Protein AF-A0A2W6U9S9-F1 (afdb_monomer_lite)

Radius of gyration: 12.82 Å; chains: 1; bounding box: 31×27×29 Å

Sequence (66 aa):
MDTLQKEKNITLIKDVLRNYLLEKGFRNTPERYTILEEIYNMDHHFNVDDLYLLMLQKKYHVSKAT

Structure (mmCIF, N/CA/C/O backbone):
data_AF-A0A2W6U9S9-F1
#
_entry.id   AF-A0A2W6U9S9-F1
#
loop_
_atom_site.group_PDB
_atom_site.id
_atom_site.type_symbol
_atom_site.label_atom_id
_atom_site.label_alt_id
_atom_site.label_comp_id
_atom_site.label_asym_id
_atom_site.label_entity_id
_atom_site.label_seq_id
_atom_site.pdbx_PDB_ins_code
_atom_site.Cartn_x
_atom_site.Cartn_y
_atom_site.Cartn_z
_atom_site.occupancy
_atom_site.B_iso_or_equiv
_atom_site.auth_seq_id
_atom_site.auth_comp_id
_atom_site.auth_asym_id
_atom_site.auth_atom_id
_atom_site.pdbx_PDB_model_num
ATOM 1 N N . MET A 1 1 ? -3.145 9.269 -19.268 1.00 57.19 1 MET A N 1
ATOM 2 C CA . MET A 1 1 ? -4.210 9.549 -18.282 1.00 57.19 1 MET A CA 1
ATOM 3 C C . MET A 1 1 ? -3.859 10.851 -17.587 1.00 57.19 1 MET A C 1
ATOM 5 O O . MET A 1 1 ? -2.679 11.072 -17.359 1.00 57.19 1 MET A O 1
ATOM 9 N N . ASP A 1 2 ? -4.838 11.709 -17.311 1.00 80.94 2 ASP A N 1
ATOM 10 C CA . ASP A 1 2 ? -4.626 12.959 -16.570 1.00 80.94 2 ASP A CA 1
ATOM 11 C C . ASP A 1 2 ? -4.141 12.644 -15.139 1.00 80.94 2 ASP A C 1
ATOM 13 O O . ASP A 1 2 ? -4.757 11.826 -14.447 1.00 80.94 2 ASP A O 1
ATOM 17 N N . THR A 1 3 ? -3.027 13.241 -14.706 1.00 80.62 3 THR A N 1
ATOM 18 C CA . THR A 1 3 ? -2.402 13.006 -13.390 1.00 80.62 3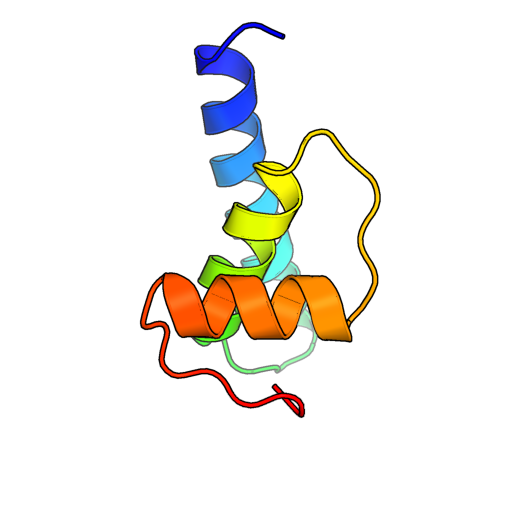 THR A CA 1
ATOM 19 C C . THR A 1 3 ? -3.395 13.241 -12.252 1.00 80.62 3 THR A C 1
ATOM 21 O O . THR A 1 3 ? -3.467 12.448 -11.313 1.00 80.62 3 THR A O 1
ATOM 24 N N . LEU A 1 4 ? -4.258 14.251 -12.398 1.00 84.38 4 LEU A N 1
ATOM 25 C CA . LEU A 1 4 ? -5.293 14.588 -11.419 1.00 84.38 4 LEU A CA 1
ATOM 26 C C . LEU A 1 4 ? -6.334 13.475 -11.257 1.00 84.38 4 LEU A C 1
ATOM 28 O O . LEU A 1 4 ? -6.874 13.262 -10.171 1.00 84.38 4 LEU A O 1
ATOM 32 N N . GLN A 1 5 ? -6.636 12.747 -12.334 1.00 88.38 5 GLN A N 1
ATOM 33 C CA . GLN A 1 5 ? -7.567 11.624 -12.273 1.00 88.38 5 GLN A CA 1
ATOM 34 C C . GLN A 1 5 ? -6.934 10.420 -11.565 1.00 88.38 5 GLN A C 1
ATOM 36 O O . GLN A 1 5 ? -7.617 9.722 -10.815 1.00 88.38 5 GLN A O 1
ATOM 41 N N . LYS A 1 6 ? -5.630 10.190 -11.768 1.00 87.56 6 LYS A N 1
ATOM 42 C CA . LYS A 1 6 ? -4.885 9.099 -11.123 1.00 87.56 6 LYS A CA 1
ATOM 43 C C . LYS A 1 6 ? -4.833 9.297 -9.605 1.00 87.56 6 LYS A C 1
ATOM 45 O O . LYS A 1 6 ? -5.172 8.377 -8.866 1.00 87.56 6 LYS A O 1
ATOM 50 N N . GLU A 1 7 ? -4.545 10.510 -9.141 1.00 90.31 7 GLU A N 1
ATOM 51 C CA . GLU A 1 7 ? -4.536 10.862 -7.711 1.00 90.31 7 GLU A CA 1
ATOM 52 C C . GLU A 1 7 ? -5.909 10.679 -7.040 1.00 90.31 7 GLU A C 1
ATOM 54 O O . GLU A 1 7 ? -6.015 10.107 -5.949 1.00 90.31 7 GLU A O 1
ATOM 59 N N . LYS A 1 8 ? -6.989 11.099 -7.716 1.00 93.12 8 LYS A N 1
ATOM 60 C CA . LYS A 1 8 ? -8.365 10.869 -7.243 1.00 93.12 8 LYS A CA 1
ATOM 61 C C . LYS A 1 8 ? -8.679 9.380 -7.119 1.00 93.12 8 LYS A C 1
ATOM 63 O O . LYS A 1 8 ? -9.241 8.957 -6.111 1.00 93.12 8 LYS A O 1
ATOM 68 N N . ASN A 1 9 ? -8.289 8.585 -8.115 1.00 93.12 9 ASN A N 1
ATOM 69 C CA . ASN A 1 9 ? -8.498 7.140 -8.099 1.00 93.12 9 ASN A CA 1
ATOM 70 C C . ASN A 1 9 ? -7.710 6.467 -6.965 1.00 93.12 9 ASN A C 1
ATOM 72 O O . ASN A 1 9 ? -8.262 5.601 -6.291 1.00 93.12 9 ASN A O 1
ATOM 76 N N . ILE A 1 10 ? -6.463 6.890 -6.718 1.00 94.25 10 ILE A N 1
ATOM 77 C CA . ILE A 1 10 ? -5.635 6.386 -5.609 1.00 94.25 10 ILE A CA 1
ATOM 78 C C . ILE A 1 10 ? -6.300 6.681 -4.260 1.00 94.25 10 ILE A C 1
ATOM 80 O O . ILE A 1 10 ? -6.363 5.812 -3.392 1.00 94.25 10 ILE A O 1
ATOM 84 N N . THR A 1 11 ? -6.841 7.887 -4.086 1.00 95.62 11 THR A N 1
ATOM 85 C CA . THR A 1 11 ? -7.560 8.255 -2.857 1.00 95.62 11 THR A CA 1
ATOM 86 C C . THR A 1 11 ? -8.802 7.384 -2.669 1.00 95.62 11 THR A C 1
ATOM 88 O O . THR A 1 11 ? -8.979 6.775 -1.615 1.00 95.62 11 THR A O 1
ATOM 91 N N . LEU A 1 12 ? -9.613 7.242 -3.722 1.00 96.50 12 LEU A N 1
ATOM 92 C CA . LEU A 1 12 ? -10.822 6.424 -3.695 1.00 96.50 12 LEU A CA 1
ATOM 93 C C . LEU A 1 12 ? -10.519 4.959 -3.352 1.00 96.50 12 LEU A C 1
ATOM 95 O O . LEU A 1 12 ? -11.192 4.370 -2.509 1.00 96.50 12 LEU A O 1
ATOM 99 N N . ILE A 1 13 ? -9.505 4.356 -3.979 1.00 95.88 13 ILE A N 1
ATOM 100 C CA . ILE A 1 13 ? -9.193 2.943 -3.737 1.00 95.88 13 ILE A CA 1
ATOM 101 C C . ILE A 1 13 ? -8.614 2.710 -2.336 1.00 95.88 13 ILE A C 1
ATOM 103 O O . ILE A 1 13 ? -8.882 1.666 -1.741 1.00 95.88 13 ILE A O 1
ATOM 107 N N . LYS A 1 14 ? -7.876 3.677 -1.771 1.00 96.69 14 LYS A N 1
ATOM 108 C CA . LYS A 1 14 ? -7.417 3.614 -0.374 1.00 96.69 14 LYS A CA 1
ATOM 109 C C . LYS A 1 14 ? -8.609 3.555 0.588 1.00 96.69 14 LYS A C 1
ATOM 111 O O . LYS A 1 14 ? -8.599 2.725 1.497 1.00 96.69 14 LYS A O 1
ATOM 116 N N . ASP A 1 15 ? -9.654 4.349 0.354 1.00 97.38 15 ASP A N 1
ATOM 117 C CA . ASP A 1 15 ? -10.882 4.314 1.161 1.00 97.38 15 ASP A CA 1
ATOM 118 C C . ASP A 1 15 ? -11.658 3.002 0.992 1.00 97.38 15 ASP A C 1
ATOM 120 O O . ASP A 1 15 ? -12.116 2.414 1.975 1.00 97.38 15 ASP A O 1
ATOM 124 N N . VAL A 1 16 ? -11.751 2.488 -0.239 1.00 97.56 16 VAL A N 1
ATOM 125 C CA . VAL A 1 16 ? -12.365 1.178 -0.514 1.00 97.56 16 VAL A CA 1
ATOM 126 C C . VAL A 1 16 ? -11.619 0.061 0.218 1.00 97.56 16 VAL A C 1
ATOM 128 O O . VAL A 1 16 ? -12.253 -0.757 0.888 1.00 97.56 16 VAL A O 1
ATOM 131 N N . LEU A 1 17 ? -10.281 0.038 0.150 1.00 97.81 17 LEU A N 1
ATOM 132 C CA . LEU A 1 17 ? -9.472 -0.947 0.867 1.00 97.81 17 LEU A CA 1
ATOM 133 C C . LEU A 1 17 ? -9.674 -0.819 2.379 1.00 97.81 17 LEU A C 1
ATOM 135 O O . LEU A 1 17 ? -9.877 -1.827 3.051 1.00 97.81 17 LEU A O 1
ATOM 139 N N . ARG A 1 18 ? -9.656 0.403 2.919 1.00 97.88 18 ARG A N 1
ATOM 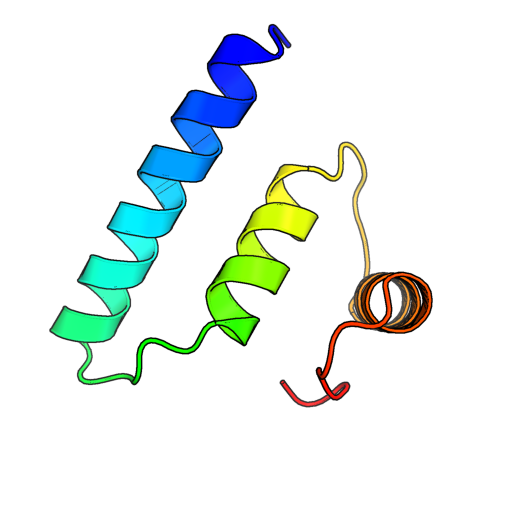140 C CA . ARG A 1 18 ? -9.869 0.653 4.347 1.00 97.88 18 ARG A CA 1
ATOM 141 C C . ARG A 1 18 ? -11.194 0.067 4.828 1.00 97.88 18 ARG A C 1
ATOM 143 O O . ARG A 1 18 ? -11.209 -0.650 5.829 1.00 97.88 18 ARG A O 1
ATOM 150 N N . ASN A 1 19 ? -12.284 0.348 4.117 1.00 98.19 19 ASN A N 1
ATOM 151 C CA . ASN A 1 19 ? -13.613 -0.153 4.469 1.00 98.19 19 ASN A CA 1
ATOM 152 C C . ASN A 1 19 ? -13.673 -1.678 4.368 1.00 98.19 19 ASN A C 1
ATOM 154 O O . ASN A 1 19 ? -14.112 -2.329 5.311 1.00 98.19 19 ASN A O 1
ATOM 158 N N . TYR A 1 20 ? -13.124 -2.254 3.296 1.00 98.31 20 TYR A N 1
ATOM 159 C CA . TYR A 1 20 ? -13.040 -3.705 3.137 1.00 98.31 20 TYR A CA 1
ATOM 160 C C . TYR A 1 20 ? -12.294 -4.378 4.300 1.00 98.31 20 TYR A C 1
ATOM 162 O O . TYR A 1 20 ? -12.753 -5.381 4.845 1.00 98.31 20 TYR A O 1
ATOM 170 N N . LEU A 1 21 ? -11.148 -3.831 4.717 1.00 98.06 21 LEU A N 1
ATOM 171 C CA . LEU A 1 21 ? -10.382 -4.382 5.835 1.00 98.06 21 LEU A CA 1
ATOM 172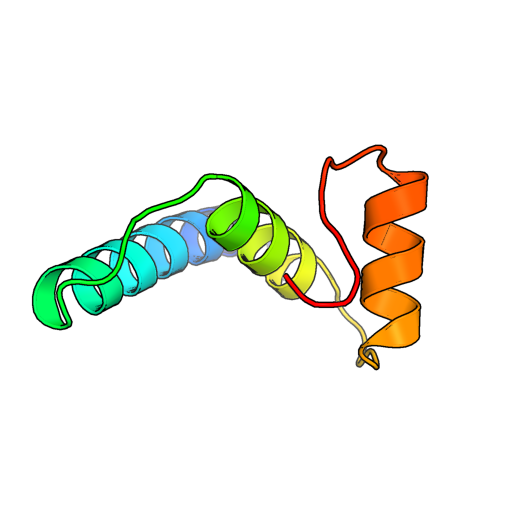 C C . LEU A 1 21 ? -11.152 -4.273 7.153 1.00 98.06 21 LEU A C 1
ATOM 174 O O . LEU A 1 21 ? -11.170 -5.241 7.911 1.00 98.06 21 LEU A O 1
ATOM 178 N N . LEU A 1 22 ? -11.819 -3.143 7.401 1.00 97.50 22 LEU A N 1
ATOM 179 C CA . LEU A 1 22 ? -12.655 -2.947 8.588 1.00 97.50 22 LEU A CA 1
ATOM 180 C C . LEU A 1 22 ? -13.816 -3.945 8.640 1.00 97.50 22 LEU A C 1
ATOM 182 O O . LEU A 1 22 ? -13.994 -4.609 9.659 1.00 97.50 22 LEU A O 1
ATOM 186 N N . GLU A 1 23 ? -14.556 -4.103 7.543 1.00 98.38 23 GLU A N 1
ATOM 187 C CA . GLU A 1 23 ? -15.676 -5.049 7.436 1.00 98.38 23 GLU A CA 1
ATOM 188 C C . GLU A 1 23 ? -15.241 -6.500 7.669 1.00 98.38 23 GLU A C 1
ATOM 190 O O . GLU A 1 23 ? -15.995 -7.305 8.214 1.00 98.38 23 GLU A O 1
ATOM 195 N N . LYS A 1 24 ? -14.011 -6.845 7.274 1.00 97.94 24 LYS A N 1
ATOM 196 C CA . LYS A 1 24 ? -13.430 -8.178 7.478 1.00 97.94 24 LYS A CA 1
ATOM 197 C C . LYS A 1 24 ? -12.711 -8.347 8.821 1.00 97.94 24 LYS A C 1
ATOM 199 O O . LYS A 1 24 ? -12.224 -9.440 9.098 1.00 97.94 24 LYS A O 1
ATOM 204 N N . GLY A 1 25 ? -12.621 -7.302 9.647 1.00 97.50 25 GLY A N 1
ATOM 205 C CA . GLY A 1 25 ? -11.883 -7.335 10.914 1.00 97.50 25 GLY A CA 1
ATOM 206 C C . GLY A 1 25 ? -10.360 -7.433 10.747 1.00 97.50 25 GLY A C 1
ATOM 207 O O . GLY A 1 25 ? -9.656 -7.862 11.661 1.00 97.50 25 GLY A O 1
ATOM 208 N N . PHE A 1 26 ? -9.828 -7.055 9.584 1.00 97.69 26 PHE A N 1
ATOM 209 C CA . PHE A 1 26 ? -8.394 -7.011 9.321 1.00 97.69 26 PHE A CA 1
ATOM 210 C C . PHE A 1 26 ? -7.780 -5.676 9.751 1.00 97.69 26 PHE A C 1
ATOM 212 O O . PHE A 1 26 ? -8.414 -4.621 9.735 1.00 97.69 26 PHE A O 1
ATOM 219 N N . ARG A 1 27 ? -6.493 -5.712 10.111 1.00 97.00 27 ARG A N 1
ATOM 220 C CA . ARG A 1 27 ? -5.752 -4.504 10.487 1.00 97.00 27 ARG A CA 1
ATOM 221 C C . ARG A 1 27 ? -5.499 -3.617 9.271 1.00 97.00 27 ARG A C 1
ATOM 223 O O . ARG A 1 27 ? -5.053 -4.086 8.225 1.00 97.00 27 ARG A O 1
ATOM 230 N N . ASN A 1 28 ? -5.696 -2.320 9.468 1.00 95.94 28 ASN A N 1
ATOM 231 C CA . ASN A 1 28 ? -5.256 -1.278 8.552 1.00 95.94 28 ASN A CA 1
ATOM 232 C C . ASN A 1 28 ? -3.799 -0.943 8.866 1.00 95.94 28 ASN A C 1
ATOM 234 O O . ASN A 1 28 ? -3.527 -0.346 9.905 1.00 95.94 28 ASN A O 1
ATOM 238 N N . THR A 1 29 ? -2.871 -1.357 8.004 1.00 95.94 29 THR A N 1
ATOM 239 C CA . THR A 1 29 ? -1.437 -1.108 8.204 1.00 95.94 29 THR A CA 1
ATOM 240 C C . THR A 1 29 ? -0.884 -0.236 7.074 1.00 95.94 29 THR A C 1
ATOM 242 O O . THR A 1 29 ? -1.348 -0.379 5.938 1.00 95.94 29 THR A O 1
ATOM 245 N N . PRO A 1 30 ? 0.073 0.673 7.345 1.00 94.06 30 PRO A N 1
ATOM 246 C CA . PRO A 1 30 ? 0.641 1.562 6.328 1.00 94.06 30 PRO A CA 1
ATOM 247 C C . PRO A 1 30 ? 1.206 0.815 5.116 1.00 94.06 30 PRO A C 1
ATOM 249 O O . PRO A 1 30 ? 1.022 1.258 3.989 1.00 94.06 30 PRO A O 1
ATOM 252 N N . GLU A 1 31 ? 1.813 -0.353 5.332 1.00 95.12 31 GLU A N 1
ATOM 253 C CA . GLU A 1 31 ? 2.439 -1.174 4.291 1.00 95.12 31 GLU A CA 1
ATOM 254 C C . GLU A 1 31 ? 1.438 -1.563 3.200 1.00 95.12 31 GLU A C 1
ATOM 256 O O . GLU A 1 31 ? 1.752 -1.486 2.015 1.00 95.12 31 GLU A O 1
ATOM 261 N N . ARG A 1 32 ? 0.201 -1.904 3.585 1.00 96.00 32 ARG A N 1
ATOM 262 C CA . ARG A 1 32 ? -0.862 -2.257 2.633 1.00 96.00 32 ARG A CA 1
ATOM 263 C C . ARG A 1 32 ? -1.225 -1.087 1.725 1.00 96.00 32 ARG A C 1
ATOM 265 O O . ARG A 1 32 ? -1.473 -1.286 0.539 1.00 96.00 32 ARG A O 1
ATOM 272 N N . TYR A 1 33 ? -1.246 0.125 2.273 1.00 96.12 33 TYR A N 1
ATOM 273 C CA . TYR A 1 33 ? -1.563 1.333 1.515 1.00 96.12 33 TYR A CA 1
ATOM 274 C C . TYR A 1 33 ? -0.407 1.761 0.613 1.00 96.12 33 TYR A C 1
ATOM 276 O O . TYR A 1 33 ? -0.658 2.161 -0.521 1.00 96.12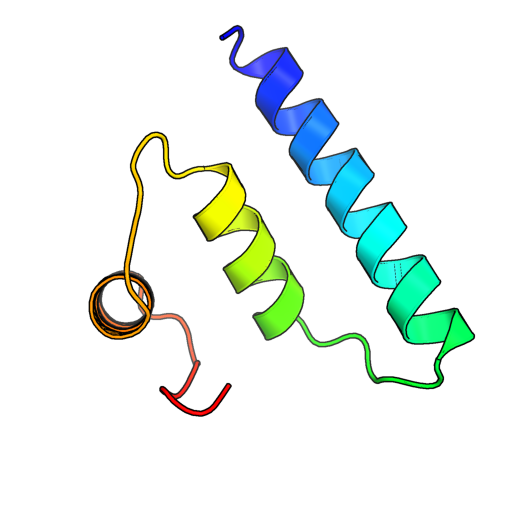 33 TYR A O 1
ATOM 284 N N . THR A 1 34 ? 0.833 1.624 1.086 1.00 94.56 34 THR A N 1
ATOM 285 C CA . THR A 1 34 ? 2.039 1.865 0.286 1.00 94.56 34 THR A CA 1
ATOM 286 C C . THR A 1 34 ? 2.089 0.932 -0.919 1.00 94.56 34 THR A C 1
ATOM 288 O O . THR A 1 34 ? 2.245 1.395 -2.043 1.00 94.56 34 THR A O 1
ATOM 291 N N . ILE A 1 35 ? 1.888 -0.374 -0.709 1.00 95.31 35 ILE A N 1
ATOM 292 C CA . ILE A 1 35 ? 1.884 -1.360 -1.798 1.00 95.31 35 ILE A CA 1
ATOM 293 C C . ILE A 1 35 ? 0.769 -1.046 -2.805 1.00 95.31 35 ILE A C 1
ATOM 295 O O . ILE A 1 35 ? 1.016 -1.033 -4.007 1.00 95.31 35 ILE 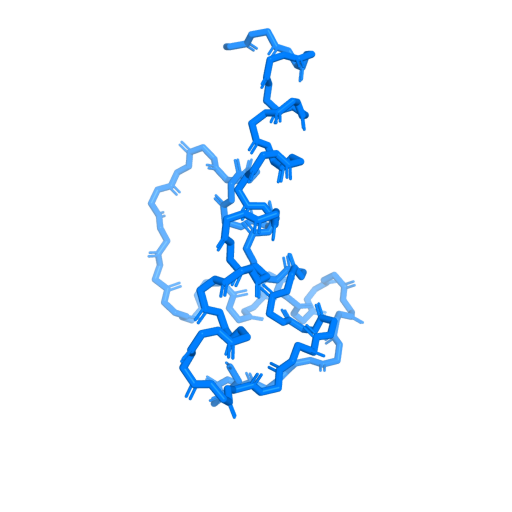A O 1
ATOM 299 N N . LEU A 1 36 ? -0.446 -0.745 -2.330 1.00 95.56 36 LEU A N 1
ATOM 300 C CA . LEU A 1 36 ? -1.573 -0.404 -3.201 1.00 95.56 36 LEU A CA 1
ATOM 301 C C . LEU A 1 36 ? -1.280 0.828 -4.070 1.00 95.56 36 LEU A C 1
ATOM 303 O O . LEU A 1 36 ? -1.548 0.816 -5.268 1.00 95.56 36 LEU A O 1
ATOM 307 N N . GLU A 1 37 ? -0.737 1.888 -3.476 1.00 94.19 37 GLU A N 1
ATOM 308 C CA . GLU A 1 37 ? -0.393 3.119 -4.189 1.00 94.19 37 GLU A CA 1
ATOM 309 C C . GLU A 1 37 ? 0.686 2.894 -5.248 1.00 94.19 37 GLU A C 1
ATOM 311 O O . GLU A 1 37 ? 0.568 3.396 -6.362 1.00 94.19 37 GLU A O 1
ATOM 316 N N . GLU A 1 38 ? 1.708 2.106 -4.933 1.00 93.50 38 GLU A N 1
ATOM 317 C CA . GLU A 1 38 ? 2.777 1.760 -5.869 1.00 93.50 38 GLU A CA 1
ATOM 318 C C . GLU A 1 38 ? 2.246 0.967 -7.066 1.00 93.50 38 GLU A C 1
ATOM 320 O O . GLU A 1 38 ? 2.509 1.334 -8.210 1.00 93.50 38 GLU A O 1
ATOM 325 N N . ILE A 1 39 ? 1.396 -0.032 -6.814 1.00 94.00 39 ILE A N 1
ATOM 326 C CA . ILE A 1 39 ? 0.731 -0.821 -7.859 1.00 94.00 39 ILE A CA 1
ATOM 327 C C . ILE A 1 39 ? -0.118 0.070 -8.770 1.00 94.00 39 ILE A C 1
ATOM 329 O O . ILE A 1 39 ? -0.063 -0.065 -9.988 1.00 94.00 39 ILE A O 1
ATOM 333 N N . TYR A 1 40 ? -0.887 1.001 -8.199 1.00 92.25 40 TYR A N 1
ATOM 334 C CA . TYR A 1 40 ? -1.705 1.931 -8.984 1.00 92.25 40 TYR A CA 1
ATOM 335 C C . TYR A 1 40 ? -0.876 2.978 -9.734 1.00 92.25 40 TYR A C 1
ATOM 337 O O . TYR A 1 40 ? -1.364 3.571 -10.697 1.00 92.25 40 TYR A O 1
ATOM 345 N N . ASN A 1 41 ? 0.365 3.218 -9.308 1.00 91.62 41 ASN A N 1
ATOM 346 C CA . ASN A 1 41 ? 1.288 4.112 -9.989 1.00 91.62 41 ASN A CA 1
ATOM 347 C C . ASN A 1 41 ? 2.051 3.448 -11.136 1.00 91.62 41 ASN A C 1
ATOM 349 O O . ASN A 1 41 ? 2.477 4.1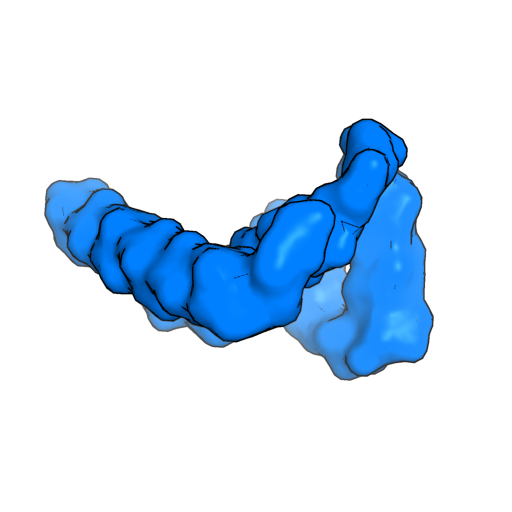62 -12.045 1.00 91.62 41 ASN A O 1
ATOM 353 N N . MET A 1 42 ? 2.157 2.122 -11.147 1.00 91.25 42 MET A N 1
ATOM 354 C CA . MET A 1 42 ? 2.765 1.359 -12.233 1.00 91.25 42 MET A CA 1
ATOM 355 C C . MET A 1 42 ? 1.854 1.322 -13.464 1.00 91.25 42 MET A C 1
ATOM 357 O O . MET A 1 42 ? 0.684 0.963 -13.383 1.00 91.25 42 MET A O 1
ATOM 361 N N . ASP A 1 43 ? 2.413 1.646 -14.630 1.00 91.50 43 ASP A N 1
ATOM 362 C CA . ASP A 1 43 ? 1.706 1.557 -15.916 1.00 91.50 43 ASP A CA 1
ATOM 363 C C . ASP A 1 43 ? 2.069 0.264 -16.689 1.00 91.50 43 ASP A C 1
ATOM 365 O O . ASP A 1 43 ? 1.755 0.120 -17.870 1.00 91.50 43 ASP A O 1
ATOM 369 N N . HIS A 1 44 ? 2.743 -0.689 -16.033 1.00 91.50 44 HIS A N 1
ATOM 370 C CA . HIS A 1 44 ? 3.145 -1.977 -16.599 1.00 91.50 44 HIS A CA 1
ATOM 371 C C . HIS A 1 44 ? 2.755 -3.143 -15.684 1.00 91.50 44 HIS A C 1
ATOM 373 O O . HIS A 1 44 ? 2.589 -2.986 -14.475 1.00 91.50 44 HIS A O 1
ATOM 379 N N . HIS A 1 45 ? 2.648 -4.340 -16.262 1.00 94.31 45 HIS A N 1
ATOM 380 C CA . HIS A 1 45 ? 2.481 -5.569 -15.488 1.00 94.31 45 HIS A CA 1
ATOM 381 C C . HIS A 1 45 ? 3.762 -5.868 -14.700 1.00 94.31 45 HIS A C 1
ATOM 383 O O . HIS A 1 45 ? 4.865 -5.598 -15.177 1.00 94.31 45 HIS A O 1
ATOM 389 N N . PHE A 1 46 ? 3.619 -6.429 -13.505 1.00 94.69 46 PHE A N 1
ATOM 390 C CA . PHE A 1 46 ? 4.730 -6.798 -12.630 1.00 94.69 46 PHE A CA 1
ATOM 391 C C . PHE A 1 46 ? 4.493 -8.190 -12.049 1.00 94.69 46 PHE A C 1
ATOM 393 O O . PHE A 1 46 ? 3.353 -8.654 -11.954 1.00 94.69 46 PHE A O 1
ATOM 400 N N . ASN A 1 47 ? 5.574 -8.846 -11.639 1.00 95.38 47 ASN A N 1
ATOM 401 C CA . ASN A 1 47 ? 5.507 -10.015 -10.772 1.00 95.38 47 ASN A CA 1
ATOM 402 C C . ASN A 1 47 ? 5.846 -9.627 -9.315 1.00 95.38 47 ASN A C 1
ATOM 404 O O . ASN A 1 47 ? 6.210 -8.490 -9.012 1.00 95.38 47 ASN A O 1
ATOM 408 N N . VAL A 1 48 ? 5.722 -10.584 -8.394 1.00 94.56 48 VAL A N 1
ATOM 409 C CA . VAL A 1 48 ? 5.965 -10.346 -6.960 1.00 94.56 48 VAL A CA 1
ATOM 410 C C . VAL A 1 48 ? 7.424 -9.970 -6.668 1.00 94.56 48 VAL A C 1
ATOM 412 O O . VAL A 1 48 ? 7.674 -9.149 -5.787 1.00 94.56 48 VAL A O 1
ATOM 415 N N . ASP A 1 49 ? 8.384 -10.535 -7.402 1.00 95.81 49 ASP A N 1
ATOM 416 C CA . ASP A 1 49 ? 9.811 -10.248 -7.223 1.00 95.81 49 ASP A CA 1
ATOM 417 C C . ASP A 1 49 ? 10.172 -8.831 -7.682 1.00 95.81 49 ASP A C 1
ATOM 419 O O . ASP A 1 49 ? 10.891 -8.124 -6.974 1.00 95.81 49 ASP A O 1
ATOM 423 N N . ASP A 1 50 ? 9.613 -8.386 -8.808 1.00 94.88 50 ASP A N 1
ATOM 424 C CA . ASP A 1 50 ? 9.798 -7.037 -9.344 1.00 94.88 50 ASP A CA 1
ATOM 425 C C . ASP A 1 50 ? 9.239 -5.993 -8.370 1.00 94.88 50 ASP A C 1
ATOM 427 O O . ASP A 1 50 ? 9.904 -5.004 -8.054 1.00 94.88 50 ASP A O 1
ATOM 431 N N . LEU A 1 51 ? 8.028 -6.234 -7.850 1.00 95.75 51 LEU A N 1
ATOM 432 C CA . LEU A 1 51 ? 7.400 -5.357 -6.866 1.00 95.75 51 LEU A CA 1
ATOM 433 C C . LEU A 1 51 ? 8.231 -5.297 -5.581 1.00 95.75 51 LEU A C 1
ATOM 435 O O . LEU A 1 51 ? 8.493 -4.211 -5.068 1.00 95.75 51 LEU A O 1
ATOM 439 N N . TYR A 1 52 ? 8.685 -6.444 -5.075 1.00 96.06 52 TYR A N 1
ATOM 440 C CA . TYR A 1 52 ? 9.517 -6.495 -3.876 1.00 96.06 52 TYR A CA 1
ATOM 441 C C . TYR A 1 52 ? 10.836 -5.732 -4.060 1.00 96.06 52 TYR A C 1
ATOM 443 O O . TYR A 1 52 ? 11.209 -4.929 -3.200 1.00 96.06 52 TYR A O 1
ATOM 451 N N . LEU A 1 53 ? 11.515 -5.922 -5.195 1.00 95.62 53 LEU A N 1
ATOM 452 C CA . LEU A 1 53 ? 12.750 -5.205 -5.508 1.00 95.62 53 LEU A CA 1
ATOM 453 C C . LEU A 1 53 ? 12.517 -3.691 -5.581 1.00 95.62 53 LEU A C 1
ATOM 455 O O . LEU A 1 53 ? 13.306 -2.927 -5.021 1.00 95.62 53 LEU A O 1
ATOM 459 N N . LEU A 1 54 ? 11.416 -3.258 -6.203 1.00 94.75 54 LEU A N 1
ATOM 460 C CA . LEU A 1 54 ? 11.020 -1.851 -6.239 1.00 94.75 54 LEU A CA 1
ATOM 461 C C . LEU A 1 54 ? 10.812 -1.292 -4.825 1.00 94.75 54 LEU A C 1
ATOM 463 O O . LEU A 1 54 ? 11.306 -0.207 -4.509 1.00 94.75 54 LEU A O 1
ATOM 467 N N . MET A 1 55 ? 10.115 -2.032 -3.959 1.00 95.19 55 MET A N 1
ATOM 468 C CA . MET A 1 55 ? 9.861 -1.589 -2.589 1.00 95.19 55 MET A CA 1
ATOM 469 C C . MET A 1 55 ? 11.161 -1.433 -1.786 1.00 95.19 55 MET A C 1
ATOM 471 O O . MET A 1 55 ? 11.318 -0.453 -1.053 1.00 95.19 55 MET A O 1
ATOM 475 N N . LEU A 1 56 ? 12.120 -2.349 -1.971 1.00 95.06 56 LEU A N 1
ATOM 476 C CA . LEU A 1 56 ? 13.455 -2.255 -1.372 1.00 95.06 56 LEU A CA 1
ATOM 477 C C . LEU A 1 56 ? 14.232 -1.037 -1.879 1.00 95.06 56 LEU A C 1
ATOM 479 O O . LEU A 1 56 ? 14.820 -0.306 -1.081 1.00 95.06 56 LEU A O 1
ATOM 483 N N . GLN A 1 57 ? 14.226 -0.791 -3.192 1.00 95.25 57 GLN A N 1
ATOM 484 C CA . GLN A 1 57 ? 14.903 0.361 -3.800 1.00 95.25 57 GLN A CA 1
ATOM 485 C C . GLN A 1 57 ? 14.352 1.690 -3.270 1.00 95.25 57 GLN A C 1
ATOM 487 O O . GLN A 1 57 ? 15.118 2.616 -2.998 1.00 95.25 57 GLN A O 1
ATOM 492 N N . LYS A 1 58 ? 13.034 1.760 -3.053 1.00 94.62 58 LYS A N 1
ATOM 493 C CA . LYS A 1 58 ? 12.348 2.907 -2.440 1.00 94.62 58 LYS A CA 1
ATOM 494 C C . LYS A 1 58 ? 12.473 2.970 -0.912 1.00 94.62 58 LYS A C 1
ATOM 496 O O . LYS A 1 58 ? 11.965 3.907 -0.303 1.00 94.62 58 LYS A O 1
ATOM 501 N N . LYS A 1 59 ? 13.204 2.031 -0.295 1.00 93.88 59 LYS A N 1
ATOM 502 C CA . LYS A 1 59 ? 13.465 1.944 1.153 1.00 93.88 59 LYS A CA 1
ATOM 503 C C . LYS A 1 59 ? 12.200 1.786 2.002 1.00 93.88 59 LYS A C 1
ATOM 505 O O . LYS A 1 59 ? 12.168 2.226 3.151 1.00 93.88 59 LYS A O 1
ATOM 510 N N . TYR A 1 60 ? 11.166 1.142 1.465 1.00 94.31 60 TYR A N 1
ATOM 511 C CA . TYR A 1 60 ? 10.006 0.768 2.265 1.00 94.31 60 TYR A CA 1
ATOM 512 C C . TYR A 1 60 ? 10.340 -0.409 3.185 1.00 94.31 60 TYR A C 1
ATOM 514 O O . TYR A 1 60 ? 11.030 -1.353 2.801 1.00 94.31 60 TYR A O 1
ATOM 522 N N . HIS A 1 61 ? 9.816 -0.370 4.410 1.00 91.19 61 HIS A N 1
ATOM 523 C CA . HIS A 1 61 ? 9.991 -1.428 5.404 1.00 91.19 61 HIS A CA 1
ATOM 524 C C . HIS A 1 61 ? 8.981 -2.561 5.189 1.00 91.19 61 HIS A C 1
ATOM 526 O O . HIS A 1 61 ? 8.095 -2.786 6.008 1.00 91.19 61 HIS A O 1
ATOM 532 N N . VAL A 1 62 ? 9.111 -3.266 4.065 1.00 93.19 62 VAL A N 1
ATOM 533 C CA . VAL A 1 62 ? 8.264 -4.412 3.710 1.00 93.19 62 VAL A CA 1
ATOM 534 C C . VAL A 1 62 ? 9.118 -5.637 3.408 1.00 93.19 62 VAL A C 1
ATOM 536 O O . VAL A 1 62 ? 10.225 -5.536 2.876 1.00 93.19 62 VAL A O 1
ATOM 539 N N . SER A 1 63 ? 8.614 -6.811 3.776 1.00 93.88 63 SER A N 1
ATOM 540 C CA . SER A 1 63 ? 9.247 -8.088 3.445 1.00 93.88 63 SER A CA 1
ATOM 541 C C . SER A 1 63 ? 8.587 -8.700 2.212 1.00 93.88 63 SER A C 1
ATOM 543 O O . SER A 1 63 ? 7.474 -8.326 1.862 1.00 93.88 63 SER A O 1
ATOM 545 N N . LYS A 1 64 ? 9.216 -9.706 1.600 1.00 93.00 64 LYS A N 1
ATOM 546 C CA . LYS A 1 64 ? 8.600 -10.445 0.486 1.00 93.00 64 LYS A CA 1
ATOM 547 C C . LYS A 1 64 ? 7.304 -11.179 0.881 1.00 93.00 64 LYS A C 1
ATOM 549 O O . LYS A 1 64 ? 6.495 -11.489 0.018 1.00 93.00 64 LYS A O 1
ATOM 554 N N . ALA A 1 65 ? 7.123 -11.488 2.167 1.00 93.81 65 ALA A N 1
ATOM 555 C CA . ALA A 1 65 ? 5.917 -12.144 2.676 1.00 93.81 65 ALA A CA 1
ATOM 556 C C . ALA A 1 65 ? 4.766 -11.167 2.978 1.00 93.81 65 ALA A C 1
ATOM 558 O O . ALA A 1 65 ? 3.650 -11.618 3.235 1.00 93.81 65 ALA A O 1
ATOM 559 N N . THR A 1 66 ? 5.062 -9.865 3.037 1.00 91.62 66 THR A N 1
ATOM 560 C CA . THR A 1 66 ? 4.115 -8.788 3.356 1.00 91.62 66 THR A CA 1
ATOM 561 C C . THR A 1 66 ? 3.217 -8.495 2.165 1.00 91.62 66 THR A C 1
ATOM 563 O O . THR A 1 66 ? 2.000 -8.330 2.409 1.00 91.62 66 THR A O 1
#

Foldseek 3Di:
DPPVVLVVVLVVVLVVVVVVCVVVVHDDDVVVSVLSNVVSVDPDDDDLVRSQVVCVVVVHPDDSVD

pLDDT: mean 93.65, std 5.74, range [57.19, 98.38]

Secondary structure (DSSP, 8-state):
--HHHHHHHHHHHHHHHHHHHHHTT----HHHHHHHHHHHH--S---HHHHHHHHHHTT----TT-